Protein AF-T0F6Q2-F1 (afdb_monomer)

Foldseek 3Di:
DDDPPPPPVVVVVVVVVVVVQLVLQQQLLCVLVVLCVVVVHDLVRVCVQQPPAHSVNSVCSNRSVDGQDLSNLVSSCVVSVHDSVSNPD

Sequence (89 aa):
MIDQSFSSTLLSGRSELLDLEESGNRAAGVIMKILRERRNLTHEEFSSKLEGVSVDQISGIESGILPMTNEIARKVSNILDVPISMFLK

Radius of gyration: 17.41 Å; Cα contacts (8 Å, |Δi|>4): 75; chains: 1; bounding box: 62×20×34 Å

Solvent-accessible surface area (backbone atoms only — not comparable to full-atom values): 5082 Å² total; per-residue (Å²): 134,82,82,82,73,83,62,64,69,65,58,58,57,51,52,57,52,48,54,51,52,51,52,47,26,32,51,23,14,44,51,50,46,54,55,38,53,75,69,71,45,50,59,63,60,47,24,72,70,36,83,94,43,50,49,67,55,52,53,29,16,41,71,40,76,32,75,68,46,76,68,54,36,50,52,48,20,63,78,68,73,46,68,48,69,74,50,56,128

Structure (mmCIF, N/CA/C/O backbone):
data_AF-T0F6Q2-F1
#
_entry.id   AF-T0F6Q2-F1
#
loop_
_atom_site.group_PDB
_atom_site.id
_atom_site.type_symbol
_atom_site.label_atom_id
_atom_site.label_alt_id
_atom_site.label_comp_id
_atom_site.label_asym_id
_atom_site.label_entity_id
_atom_site.label_seq_id
_atom_site.pdbx_PDB_ins_code
_atom_site.Cartn_x
_atom_site.Cartn_y
_atom_site.Cartn_z
_atom_site.occupancy
_atom_site.B_iso_or_equiv
_atom_site.auth_seq_id
_atom_site.auth_comp_id
_atom_site.auth_asym_id
_atom_site.auth_atom_id
_atom_site.pdbx_PDB_model_num
ATOM 1 N N . MET A 1 1 ? 49.869 -3.769 -21.225 1.00 41.22 1 MET A N 1
ATOM 2 C CA . MET A 1 1 ? 48.932 -2.680 -21.564 1.00 41.22 1 MET A CA 1
ATOM 3 C C . MET A 1 1 ? 47.544 -3.262 -21.353 1.00 41.22 1 MET A C 1
ATOM 5 O O . MET A 1 1 ? 47.148 -4.109 -22.136 1.00 41.22 1 MET A O 1
ATOM 9 N N . ILE A 1 2 ? 46.922 -2.999 -20.200 1.00 45.50 2 ILE A N 1
ATOM 10 C CA . ILE A 1 2 ? 45.616 -3.587 -19.866 1.00 45.50 2 ILE A CA 1
ATOM 11 C C . ILE A 1 2 ? 44.550 -2.756 -20.576 1.00 45.50 2 ILE A C 1
ATOM 13 O O . ILE A 1 2 ? 44.507 -1.537 -20.416 1.00 45.50 2 ILE A O 1
ATOM 17 N N . ASP A 1 3 ? 43.762 -3.441 -21.394 1.00 40.78 3 ASP A N 1
ATOM 18 C CA . ASP A 1 3 ? 42.615 -2.932 -22.134 1.00 40.78 3 ASP A CA 1
ATOM 19 C C . ASP A 1 3 ? 41.601 -2.294 -21.163 1.00 40.78 3 ASP A C 1
ATOM 21 O O . ASP A 1 3 ? 41.053 -2.964 -20.288 1.00 40.78 3 ASP A O 1
ATOM 25 N N . GLN A 1 4 ? 41.404 -0.977 -21.274 1.00 43.97 4 GLN A N 1
ATOM 26 C CA . GLN A 1 4 ? 40.465 -0.201 -20.456 1.00 43.97 4 GLN A CA 1
ATOM 27 C C . GLN A 1 4 ? 39.044 -0.140 -21.055 1.00 43.97 4 GLN A C 1
ATOM 29 O O . GLN A 1 4 ? 38.261 0.730 -20.678 1.00 43.97 4 GLN A O 1
ATOM 34 N N . SER A 1 5 ? 38.663 -1.033 -21.974 1.00 47.84 5 SER A N 1
ATOM 35 C CA . SER A 1 5 ? 37.339 -0.960 -22.620 1.00 47.84 5 SER A CA 1
ATOM 36 C C . SER A 1 5 ? 36.203 -1.698 -21.896 1.00 47.84 5 SER A C 1
ATOM 38 O O . SER A 1 5 ? 35.047 -1.556 -22.282 1.00 47.84 5 SER A O 1
ATOM 40 N N . PHE A 1 6 ? 36.462 -2.415 -20.796 1.00 45.84 6 PHE A N 1
ATOM 41 C CA . PHE A 1 6 ? 35.442 -3.268 -20.154 1.00 45.84 6 PHE A CA 1
ATOM 42 C C . PHE A 1 6 ? 34.415 -2.547 -19.251 1.00 45.84 6 PHE A C 1
ATOM 44 O O . PHE A 1 6 ? 33.578 -3.201 -18.632 1.00 45.84 6 PHE A O 1
ATOM 51 N N . SER A 1 7 ? 34.464 -1.213 -19.145 1.00 47.56 7 SER A N 1
ATOM 52 C CA . SER A 1 7 ? 33.691 -0.458 -18.138 1.00 47.56 7 SER A CA 1
ATOM 53 C C . SER A 1 7 ? 32.457 0.281 -18.686 1.00 47.56 7 SER A C 1
ATOM 55 O O . SER A 1 7 ? 31.500 0.515 -17.951 1.00 47.56 7 SER A O 1
ATOM 57 N N . SER A 1 8 ? 32.412 0.632 -19.977 1.00 44.34 8 SER A N 1
ATOM 58 C CA . SER A 1 8 ? 31.343 1.502 -20.506 1.00 44.34 8 SER A CA 1
ATOM 59 C C . SER A 1 8 ? 30.031 0.769 -20.813 1.00 44.34 8 SER A C 1
ATOM 61 O O . SER A 1 8 ? 28.958 1.351 -20.665 1.00 44.34 8 SER A O 1
ATOM 63 N N . THR A 1 9 ? 30.080 -0.516 -21.175 1.00 44.31 9 THR A N 1
ATOM 64 C CA . THR A 1 9 ? 28.878 -1.296 -21.528 1.00 44.31 9 THR A CA 1
ATOM 65 C C . THR A 1 9 ? 28.025 -1.659 -20.304 1.00 44.31 9 THR A C 1
ATOM 67 O O . THR A 1 9 ? 26.801 -1.699 -20.397 1.00 44.31 9 THR A O 1
ATOM 70 N N . LEU A 1 10 ? 28.641 -1.851 -19.131 1.00 49.31 10 LEU A N 1
ATOM 71 C CA . LEU A 1 10 ? 27.931 -2.180 -17.884 1.00 49.31 10 LEU A CA 1
ATOM 72 C C . LEU A 1 10 ? 27.202 -0.978 -17.260 1.00 49.31 10 LEU A C 1
ATOM 74 O O . LEU A 1 10 ? 26.247 -1.162 -16.508 1.00 49.31 10 LEU A O 1
ATOM 78 N N . LEU A 1 11 ? 27.626 0.249 -17.576 1.00 47.91 11 LEU A N 1
ATOM 79 C CA . LEU A 1 11 ? 26.986 1.470 -17.076 1.00 47.91 11 LEU A CA 1
ATOM 80 C C . LEU A 1 11 ? 25.694 1.805 -17.838 1.00 47.91 11 LEU A C 1
ATOM 82 O O . LEU A 1 11 ? 24.745 2.281 -17.221 1.00 47.91 11 LEU A O 1
ATOM 86 N N . SER A 1 12 ? 25.621 1.495 -19.138 1.00 51.47 12 SER A N 1
ATOM 87 C CA . SER A 1 12 ? 24.434 1.769 -19.965 1.00 51.47 12 SER A CA 1
ATOM 88 C C . SER A 1 12 ? 23.235 0.890 -19.587 1.00 51.47 12 SER A C 1
ATOM 90 O O . SER A 1 12 ? 22.127 1.398 -19.448 1.00 51.47 12 SER A O 1
ATOM 92 N N . GLY A 1 13 ? 23.446 -0.410 -19.346 1.00 48.78 13 GLY A N 1
ATOM 93 C CA . GLY A 1 13 ? 22.355 -1.330 -18.983 1.00 48.78 13 GLY A CA 1
ATOM 94 C C . GLY A 1 13 ? 21.789 -1.104 -17.576 1.00 48.78 13 GLY A C 1
ATOM 95 O O . GLY A 1 13 ? 20.638 -1.434 -17.304 1.00 48.78 13 GLY A O 1
ATOM 96 N N . ARG A 1 14 ? 22.572 -0.499 -16.671 1.00 53.69 14 ARG A N 1
ATOM 97 C CA . ARG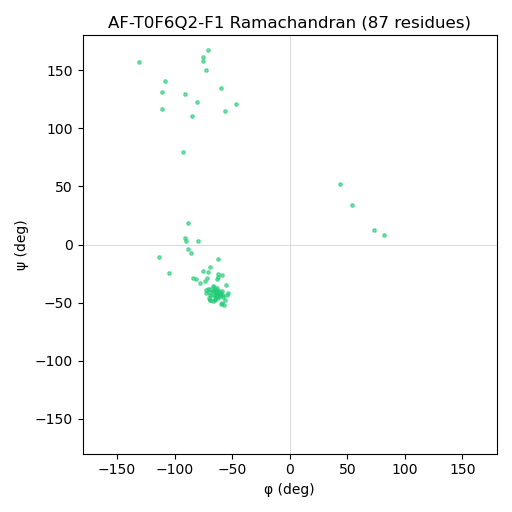 A 1 14 ? 22.127 -0.179 -15.307 1.00 53.69 14 ARG A CA 1
ATOM 98 C C . ARG A 1 14 ? 21.117 0.973 -15.281 1.00 53.69 14 ARG A C 1
ATOM 100 O O . ARG A 1 14 ? 20.272 0.989 -14.394 1.00 53.69 14 ARG A O 1
ATOM 107 N N . SER A 1 15 ? 21.183 1.893 -16.247 1.00 51.16 15 SER A N 1
ATOM 108 C CA . SER A 1 15 ? 20.209 2.984 -16.390 1.00 51.16 15 SER A CA 1
ATOM 109 C C . SER A 1 1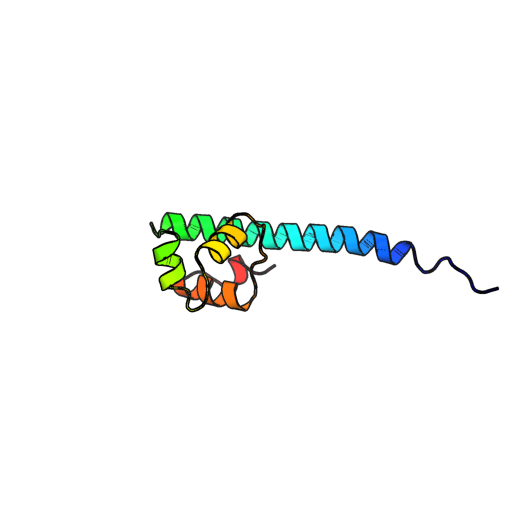5 ? 18.843 2.454 -16.833 1.00 51.16 15 SER A C 1
ATOM 111 O O . SER A 1 15 ? 17.848 2.748 -16.187 1.00 51.16 15 SER A O 1
ATOM 113 N N . GLU A 1 16 ? 18.797 1.591 -17.853 1.00 49.50 16 GLU A N 1
ATOM 114 C CA . GLU A 1 16 ? 17.536 0.986 -18.315 1.00 49.50 16 GLU A CA 1
ATOM 115 C C . GLU A 1 16 ? 16.911 0.054 -17.265 1.00 49.50 16 GLU A C 1
ATOM 117 O O . GLU A 1 16 ? 15.693 0.034 -17.108 1.00 49.50 16 GLU A O 1
ATOM 122 N N . LEU A 1 17 ? 17.721 -0.693 -16.503 1.00 51.47 17 LEU A N 1
ATOM 123 C CA . LEU A 1 17 ? 17.225 -1.508 -15.385 1.00 51.47 17 LEU A CA 1
ATOM 124 C C . LEU A 1 17 ? 16.610 -0.650 -14.268 1.00 51.47 17 LEU A C 1
ATOM 126 O O . LEU A 1 17 ? 15.556 -1.009 -13.748 1.00 51.47 17 LEU A O 1
ATOM 130 N N . LEU A 1 18 ? 17.221 0.494 -13.941 1.00 53.66 18 LEU A N 1
ATOM 131 C CA . LEU A 1 18 ? 16.666 1.454 -12.981 1.00 53.66 18 LEU A CA 1
ATOM 132 C C . LEU A 1 18 ? 15.355 2.069 -13.491 1.00 53.66 18 LEU A C 1
ATOM 134 O O . LEU A 1 18 ? 14.402 2.178 -12.725 1.00 53.66 18 LEU A O 1
ATOM 138 N N . ASP A 1 19 ? 15.259 2.383 -14.785 1.00 54.47 19 ASP A N 1
ATOM 139 C CA . ASP A 1 19 ? 14.037 2.930 -15.387 1.00 54.47 19 ASP A CA 1
ATOM 140 C C . ASP A 1 19 ? 12.879 1.910 -15.395 1.00 54.47 19 ASP A C 1
ATOM 142 O O . ASP A 1 19 ? 11.710 2.263 -15.186 1.00 54.47 19 ASP A O 1
ATOM 146 N N . LEU A 1 20 ? 13.189 0.622 -15.588 1.00 52.91 20 LEU A N 1
ATOM 147 C CA . LEU A 1 20 ? 12.216 -0.473 -15.536 1.00 52.91 20 LEU A CA 1
ATOM 148 C C . LEU A 1 20 ? 11.750 -0.768 -14.101 1.00 52.91 20 LEU A C 1
ATOM 150 O O . LEU A 1 20 ? 10.546 -0.943 -13.879 1.00 52.91 20 LEU A O 1
ATOM 154 N N . GLU A 1 21 ? 12.666 -0.770 -13.128 1.00 55.59 21 GLU A N 1
ATOM 155 C CA . GLU A 1 21 ? 12.342 -0.922 -11.703 1.00 55.59 21 GLU A CA 1
ATOM 156 C C . GLU A 1 21 ? 11.542 0.277 -11.169 1.00 55.59 21 GLU A C 1
ATOM 158 O O . GLU A 1 21 ? 10.559 0.094 -10.443 1.00 55.59 21 GLU A O 1
ATOM 163 N N . GLU A 1 22 ? 11.877 1.506 -11.576 1.00 59.06 22 GLU A N 1
ATOM 164 C CA . GLU A 1 22 ? 11.090 2.693 -11.235 1.00 59.06 22 GLU A CA 1
ATOM 165 C C . GLU A 1 22 ? 9.680 2.638 -11.844 1.00 59.06 22 GLU A C 1
ATOM 167 O O . GLU A 1 22 ? 8.707 3.026 -11.196 1.00 59.06 22 GLU A O 1
ATOM 172 N N . SER A 1 23 ? 9.533 2.140 -13.076 1.00 61.00 23 SER A N 1
ATOM 173 C CA . SER A 1 23 ? 8.225 1.995 -13.730 1.00 61.00 23 SER A CA 1
ATOM 174 C C . SER A 1 23 ? 7.338 0.951 -13.038 1.00 61.00 23 SER A C 1
ATOM 176 O O . SER A 1 23 ? 6.135 1.169 -12.856 1.00 61.00 23 SER A O 1
ATOM 178 N N . GLY A 1 24 ? 7.921 -0.173 -12.604 1.00 61.12 24 GLY A N 1
ATOM 179 C CA . GLY A 1 24 ? 7.217 -1.199 -11.831 1.00 61.12 24 GLY A CA 1
ATOM 180 C C . GLY A 1 24 ? 6.762 -0.702 -10.458 1.00 61.12 24 GLY A C 1
ATOM 181 O O . GLY A 1 24 ? 5.586 -0.845 -10.116 1.00 61.12 24 GLY A O 1
ATOM 182 N N . ASN A 1 25 ? 7.656 -0.033 -9.724 1.00 71.25 25 ASN A N 1
ATOM 183 C CA . ASN A 1 25 ? 7.353 0.539 -8.411 1.00 71.25 25 ASN A CA 1
ATOM 184 C C . ASN A 1 25 ? 6.285 1.640 -8.482 1.00 71.25 25 ASN A C 1
ATOM 186 O O . ASN A 1 25 ? 5.358 1.651 -7.668 1.00 71.25 25 ASN A O 1
ATOM 190 N N . ARG A 1 26 ? 6.350 2.518 -9.494 1.00 82.81 26 ARG A N 1
ATOM 191 C CA . ARG A 1 26 ? 5.325 3.549 -9.724 1.00 82.81 26 ARG A CA 1
ATOM 192 C C . ARG A 1 26 ? 3.947 2.939 -9.989 1.00 82.81 26 ARG A C 1
ATOM 194 O O . ARG A 1 26 ? 2.955 3.411 -9.437 1.00 82.81 26 ARG A O 1
ATOM 201 N N . ALA A 1 27 ? 3.868 1.873 -10.788 1.00 90.31 27 ALA A N 1
ATOM 202 C CA . ALA A 1 27 ? 2.597 1.208 -11.075 1.00 90.31 27 ALA A CA 1
ATOM 203 C C . ALA A 1 27 ? 1.960 0.592 -9.815 1.00 90.31 27 ALA A C 1
ATOM 205 O O . ALA A 1 27 ? 0.763 0.774 -9.587 1.00 90.31 27 ALA A O 1
ATOM 206 N N . ALA A 1 28 ? 2.753 -0.080 -8.975 1.00 92.62 28 ALA A N 1
ATOM 207 C CA . ALA A 1 28 ? 2.272 -0.675 -7.727 1.00 92.62 28 ALA A CA 1
ATOM 208 C C . ALA A 1 28 ? 1.704 0.382 -6.761 1.00 92.62 28 ALA A C 1
ATOM 210 O O . ALA A 1 28 ? 0.619 0.195 -6.204 1.00 92.62 28 ALA A O 1
ATOM 211 N N . GLY A 1 29 ? 2.387 1.524 -6.622 1.00 95.50 29 GLY A N 1
ATOM 212 C CA . GLY A 1 29 ? 1.915 2.659 -5.824 1.00 95.50 29 GLY A CA 1
ATOM 213 C C . GLY A 1 29 ? 0.582 3.235 -6.310 1.00 95.50 29 GLY A C 1
ATOM 214 O O . GLY A 1 29 ? -0.339 3.445 -5.519 1.00 95.50 29 GLY A O 1
ATOM 215 N N . VAL A 1 30 ? 0.427 3.416 -7.625 1.00 95.31 30 VAL A N 1
ATOM 216 C CA . VAL A 1 30 ? -0.832 3.900 -8.218 1.00 95.31 30 VAL A CA 1
ATOM 217 C C . VAL A 1 30 ? -1.983 2.919 -7.974 1.00 95.31 30 VAL A C 1
ATOM 219 O O . VAL A 1 30 ? -3.085 3.336 -7.612 1.00 95.31 30 VAL A O 1
ATOM 222 N N . ILE A 1 31 ? -1.742 1.614 -8.130 1.00 95.69 31 ILE A N 1
ATOM 223 C CA . ILE A 1 31 ? -2.755 0.580 -7.873 1.00 95.69 31 ILE A CA 1
ATOM 224 C C . ILE A 1 31 ? -3.177 0.595 -6.398 1.00 95.69 31 ILE A C 1
ATOM 226 O O . ILE A 1 31 ? -4.375 0.559 -6.105 1.00 95.69 31 ILE A O 1
ATOM 230 N N . MET A 1 32 ? -2.217 0.706 -5.473 1.00 96.69 32 MET A N 1
ATOM 231 C CA . MET A 1 32 ? -2.481 0.818 -4.034 1.00 96.69 32 MET A CA 1
ATOM 232 C C . MET A 1 32 ? -3.395 2.003 -3.721 1.00 96.69 32 MET A C 1
ATOM 234 O O . MET A 1 32 ? -4.409 1.815 -3.045 1.00 96.69 32 MET A O 1
ATOM 238 N N . LYS A 1 33 ? -3.097 3.182 -4.281 1.00 97.75 33 LYS A N 1
ATOM 239 C CA . LYS A 1 33 ? -3.920 4.387 -4.123 1.00 97.75 33 LYS A CA 1
ATOM 240 C C . LYS A 1 33 ? -5.358 4.163 -4.582 1.00 97.75 33 LYS A C 1
ATOM 242 O O . LYS A 1 33 ? -6.296 4.411 -3.826 1.00 97.75 33 LYS A O 1
ATOM 247 N N . ILE A 1 34 ? -5.532 3.650 -5.802 1.00 97.56 34 ILE A N 1
ATOM 248 C CA . ILE A 1 34 ? -6.857 3.406 -6.390 1.00 97.56 34 ILE A CA 1
ATOM 249 C C . ILE A 1 34 ? -7.675 2.462 -5.507 1.00 97.56 34 ILE A C 1
ATOM 251 O O . ILE A 1 34 ? -8.858 2.698 -5.264 1.00 97.56 34 ILE A O 1
ATOM 255 N N . LEU A 1 35 ? -7.067 1.376 -5.030 1.00 97.56 35 LEU A N 1
ATOM 256 C CA . LEU A 1 35 ? -7.765 0.394 -4.206 1.00 97.56 35 LEU A CA 1
ATOM 257 C C . LEU A 1 35 ? -8.089 0.931 -2.804 1.00 97.56 35 LEU A C 1
ATOM 259 O O . LEU A 1 35 ? -9.184 0.664 -2.307 1.00 97.56 35 LEU A O 1
ATOM 263 N N . ARG A 1 36 ? -7.190 1.713 -2.188 1.00 97.94 36 ARG A N 1
ATOM 264 C CA . ARG A 1 36 ? -7.450 2.397 -0.911 1.00 97.94 36 ARG A CA 1
ATOM 265 C C . ARG A 1 36 ? -8.650 3.338 -1.036 1.00 97.94 36 ARG A C 1
ATOM 267 O O . ARG A 1 36 ? -9.585 3.251 -0.241 1.00 97.94 36 ARG A O 1
ATOM 274 N N . GLU A 1 37 ? -8.652 4.188 -2.060 1.00 97.75 37 GLU A N 1
ATOM 275 C CA . GLU A 1 37 ? -9.720 5.165 -2.304 1.00 97.75 37 GLU A CA 1
ATOM 276 C C . GLU A 1 37 ? -11.055 4.487 -2.631 1.00 97.75 37 GLU A C 1
ATOM 278 O O . GLU A 1 37 ? -12.090 4.890 -2.110 1.00 97.75 37 GLU A O 1
ATOM 283 N N . ARG A 1 38 ? -11.050 3.389 -3.399 1.00 96.81 38 ARG A N 1
ATOM 284 C CA . ARG A 1 38 ? -12.263 2.587 -3.660 1.00 96.81 38 ARG A CA 1
ATOM 285 C C . ARG A 1 38 ? -12.873 1.966 -2.406 1.00 96.81 38 ARG A C 1
ATOM 287 O O . ARG A 1 38 ? -14.066 1.677 -2.398 1.00 96.81 38 ARG A O 1
ATOM 294 N N . ARG A 1 39 ? -12.071 1.747 -1.363 1.00 95.69 39 ARG A N 1
ATOM 295 C CA . ARG A 1 39 ? -12.537 1.287 -0.047 1.00 95.69 39 ARG A CA 1
ATOM 296 C C . ARG A 1 39 ? -12.876 2.439 0.903 1.00 95.69 39 ARG A C 1
ATOM 298 O O . ARG A 1 39 ? -13.192 2.170 2.056 1.00 95.69 39 ARG A O 1
ATOM 305 N N . ASN A 1 40 ? -12.840 3.686 0.425 1.00 97.25 40 ASN A N 1
ATOM 306 C CA . ASN A 1 40 ? -13.056 4.907 1.205 1.00 97.25 40 ASN A CA 1
ATOM 307 C C . ASN A 1 40 ? -12.147 5.010 2.438 1.00 97.25 40 ASN A C 1
ATOM 309 O O . ASN A 1 40 ? -12.574 5.520 3.467 1.00 97.25 40 ASN A O 1
ATOM 313 N N . LEU A 1 41 ? -10.911 4.509 2.342 1.00 97.31 41 LEU A N 1
ATOM 314 C CA . LEU A 1 41 ? -9.951 4.572 3.440 1.00 97.31 41 LEU A CA 1
ATOM 315 C C . LEU A 1 41 ? -9.107 5.845 3.348 1.00 97.31 41 LEU A C 1
ATOM 317 O O . LEU A 1 41 ? -8.493 6.119 2.306 1.00 97.31 41 LEU A O 1
ATOM 321 N N . THR A 1 42 ? -9.011 6.588 4.449 1.00 98.12 42 THR A N 1
ATOM 322 C CA . THR A 1 42 ? -8.008 7.656 4.571 1.00 98.12 42 THR A CA 1
ATOM 323 C C . THR A 1 42 ? -6.603 7.062 4.709 1.00 98.12 42 THR A C 1
ATOM 325 O O . THR A 1 42 ? -6.428 5.855 4.916 1.00 98.12 42 THR A O 1
ATOM 328 N N . HIS A 1 43 ? -5.566 7.890 4.573 1.00 98.06 43 HIS A N 1
ATOM 329 C CA . HIS A 1 43 ? -4.195 7.428 4.790 1.00 98.06 43 HIS A CA 1
ATOM 330 C C . HIS A 1 43 ? -3.967 6.970 6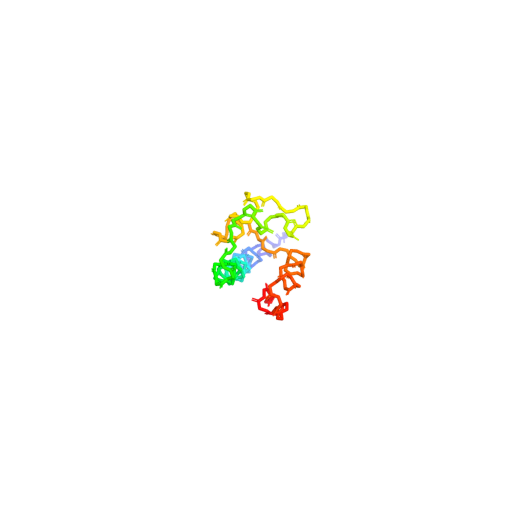.234 1.00 98.06 43 HIS A C 1
ATOM 332 O O . HIS A 1 43 ? -3.291 5.967 6.447 1.00 98.06 43 HIS A O 1
ATOM 338 N N . GLU A 1 44 ? -4.566 7.646 7.213 1.00 97.81 44 GLU A N 1
ATOM 339 C CA . GLU A 1 44 ? -4.495 7.309 8.639 1.00 97.81 44 GLU A CA 1
ATOM 340 C C . GLU A 1 44 ? -5.165 5.964 8.925 1.00 97.81 44 GLU A C 1
ATOM 342 O O . GLU A 1 44 ? -4.577 5.096 9.571 1.00 97.81 44 GLU A O 1
ATOM 347 N N . GLU A 1 45 ? -6.374 5.753 8.400 1.00 97.56 45 GLU A N 1
ATOM 348 C CA . GLU A 1 45 ? -7.085 4.482 8.544 1.00 97.56 45 GLU A CA 1
ATOM 349 C C . GLU A 1 45 ? -6.311 3.344 7.887 1.00 97.56 45 GLU A C 1
ATOM 351 O O . GLU A 1 45 ? -6.211 2.249 8.443 1.00 97.56 45 GLU A O 1
ATOM 356 N N . PHE A 1 46 ? -5.732 3.590 6.714 1.00 97.50 46 PHE A N 1
ATOM 357 C CA . PHE A 1 46 ? -4.968 2.567 6.020 1.00 97.50 46 PHE A CA 1
ATOM 358 C C . PHE A 1 46 ? -3.647 2.252 6.727 1.00 97.50 46 PHE A C 1
ATOM 360 O O . PHE A 1 46 ? -3.316 1.079 6.894 1.00 97.50 46 PHE A O 1
ATOM 367 N N . SER A 1 47 ? -2.955 3.275 7.233 1.00 97.25 47 SER A N 1
ATOM 368 C CA . SER A 1 47 ? -1.769 3.143 8.089 1.00 97.25 47 SER A CA 1
ATOM 369 C C . SER A 1 47 ? -2.074 2.347 9.354 1.00 97.25 47 SER A C 1
ATOM 371 O O . SER A 1 47 ? -1.338 1.425 9.684 1.00 97.25 47 SER A O 1
ATOM 373 N N . SER A 1 48 ? -3.213 2.600 10.006 1.00 96.38 48 SER A N 1
ATOM 374 C CA . SER A 1 48 ? -3.622 1.848 11.200 1.00 96.38 48 SER A CA 1
ATOM 375 C C . SER A 1 48 ? -3.840 0.353 10.934 1.00 96.38 48 SER A C 1
ATOM 377 O O . SER A 1 48 ? -3.668 -0.467 11.832 1.00 96.38 48 SER A O 1
ATOM 379 N N . LYS A 1 49 ? -4.202 -0.013 9.696 1.00 95.81 49 LYS A N 1
ATOM 380 C CA . LYS A 1 49 ? -4.373 -1.410 9.267 1.00 95.81 49 LYS A CA 1
ATOM 381 C C . LYS A 1 49 ? -3.047 -2.045 8.843 1.00 95.81 49 LYS A C 1
ATOM 383 O O . LYS A 1 49 ? -2.894 -3.259 8.941 1.00 95.81 49 LYS A O 1
ATOM 388 N N . LEU A 1 50 ? -2.105 -1.241 8.354 1.00 93.50 50 LEU A N 1
ATOM 389 C CA . LEU A 1 50 ? -0.777 -1.654 7.916 1.00 93.50 50 LEU A CA 1
ATOM 390 C C . LEU A 1 50 ? 0.220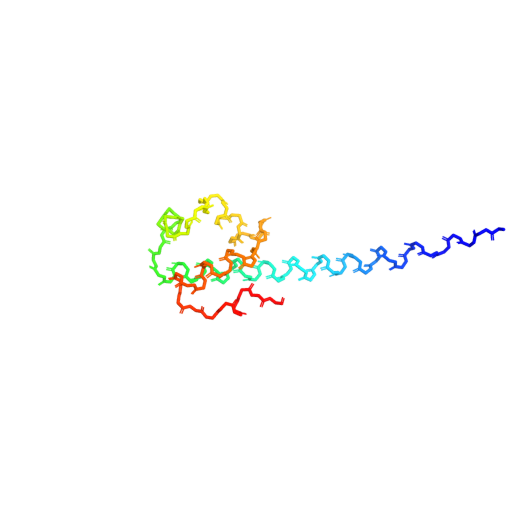 -1.514 9.073 1.00 93.50 50 LEU A C 1
ATOM 392 O O . LEU A 1 50 ? 0.984 -0.553 9.129 1.00 93.50 50 LEU A O 1
ATOM 396 N N . GLU A 1 51 ? 0.231 -2.485 9.990 1.00 87.44 51 GLU A N 1
ATOM 397 C CA . GLU A 1 51 ? 1.140 -2.477 11.145 1.00 87.44 51 GLU A CA 1
ATOM 398 C C . GLU A 1 51 ? 2.593 -2.141 10.747 1.00 87.44 51 GLU A C 1
ATOM 400 O O . GLU A 1 51 ? 3.226 -2.832 9.934 1.00 87.44 51 GLU A O 1
ATOM 405 N N . GLY A 1 52 ? 3.114 -1.058 11.335 1.00 91.25 52 GLY A N 1
ATOM 406 C CA . GLY A 1 52 ? 4.476 -0.567 11.115 1.00 91.25 52 GLY A CA 1
ATOM 407 C C . GLY A 1 52 ? 4.685 0.279 9.853 1.00 91.25 52 GLY A C 1
ATOM 408 O O . GLY A 1 52 ? 5.834 0.584 9.546 1.00 91.25 52 GLY A O 1
ATOM 409 N N . VAL A 1 53 ? 3.626 0.657 9.127 1.00 95.94 53 VAL A N 1
ATOM 410 C CA . VAL A 1 53 ? 3.713 1.523 7.938 1.00 95.94 53 VAL A CA 1
ATOM 411 C C . VAL A 1 53 ? 3.087 2.883 8.240 1.00 95.94 53 VAL A C 1
ATOM 413 O O . VAL A 1 53 ? 1.889 2.973 8.505 1.00 95.94 53 VAL A O 1
ATOM 416 N N . SER A 1 54 ? 3.886 3.951 8.203 1.00 97.50 54 SER A N 1
ATOM 417 C CA . SER A 1 54 ? 3.407 5.311 8.480 1.00 97.50 54 SER A CA 1
ATOM 418 C C . SER A 1 54 ? 2.590 5.903 7.324 1.00 97.50 54 SER A C 1
ATOM 420 O O . SER A 1 54 ? 2.698 5.479 6.173 1.00 97.50 54 SER A O 1
ATOM 422 N N . VAL A 1 55 ? 1.802 6.940 7.624 1.00 97.94 55 VAL A N 1
ATOM 423 C CA . VAL A 1 55 ? 1.077 7.746 6.622 1.00 97.94 55 VAL A CA 1
ATOM 424 C C . VAL A 1 55 ? 2.026 8.301 5.554 1.00 97.94 55 VAL A C 1
ATOM 426 O O . VAL A 1 55 ? 1.742 8.190 4.362 1.00 97.94 55 VAL A O 1
ATOM 429 N N . ASP A 1 56 ? 3.187 8.817 5.965 1.00 97.69 56 ASP A N 1
ATOM 430 C CA . ASP A 1 56 ? 4.197 9.350 5.044 1.00 97.69 56 ASP A CA 1
ATOM 431 C C . ASP A 1 56 ? 4.762 8.268 4.123 1.00 97.69 56 ASP A C 1
ATOM 433 O O . ASP A 1 56 ? 4.964 8.507 2.933 1.00 97.69 56 ASP A O 1
ATOM 437 N N . GLN A 1 57 ? 4.976 7.055 4.647 1.00 96.62 57 GLN A N 1
ATOM 438 C CA . GLN A 1 57 ? 5.410 5.925 3.829 1.00 96.62 57 GLN A CA 1
ATOM 439 C C . GLN A 1 57 ? 4.348 5.546 2.800 1.00 96.62 57 GLN A C 1
ATOM 441 O O . GLN A 1 57 ? 4.685 5.340 1.638 1.00 96.62 57 GLN A O 1
ATOM 446 N N . ILE A 1 58 ? 3.072 5.502 3.192 1.00 97.56 58 ILE A N 1
ATOM 447 C CA . ILE A 1 58 ? 1.971 5.237 2.260 1.00 97.56 58 ILE A CA 1
ATOM 448 C C . ILE A 1 58 ? 1.936 6.299 1.160 1.00 97.56 58 ILE A C 1
ATOM 450 O O . ILE A 1 58 ? 1.938 5.950 -0.017 1.00 97.56 58 ILE A O 1
ATOM 454 N N . SER A 1 59 ? 1.947 7.582 1.524 1.00 97.44 59 SER A N 1
ATOM 455 C CA . SER A 1 59 ? 1.935 8.689 0.562 1.00 97.44 59 SER A CA 1
ATOM 456 C C . SER 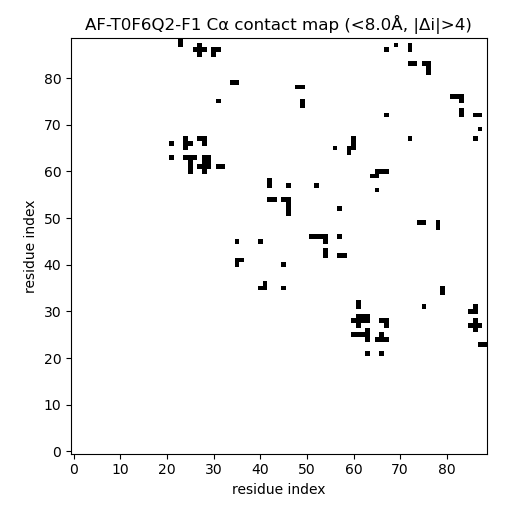A 1 59 ? 3.150 8.646 -0.376 1.00 97.44 59 SER A C 1
ATOM 458 O O . SER A 1 59 ? 3.020 8.805 -1.594 1.00 97.44 59 SER A O 1
ATOM 460 N N . GLY A 1 60 ? 4.336 8.348 0.163 1.00 96.44 60 GLY A N 1
ATOM 461 C CA . GLY A 1 60 ? 5.559 8.161 -0.613 1.00 96.44 60 GLY A CA 1
ATOM 462 C C . GLY A 1 60 ? 5.458 7.003 -1.607 1.00 96.44 60 GLY A C 1
ATOM 463 O O . GLY A 1 60 ? 5.890 7.142 -2.748 1.00 96.44 60 GLY A O 1
ATOM 464 N N . ILE A 1 61 ? 4.840 5.887 -1.216 1.00 95.62 61 ILE A N 1
ATOM 465 C CA . ILE A 1 61 ? 4.620 4.742 -2.110 1.00 95.62 61 ILE A CA 1
ATOM 466 C C . ILE A 1 61 ? 3.598 5.090 -3.193 1.00 95.62 61 ILE A C 1
ATOM 468 O O . ILE A 1 61 ? 3.853 4.874 -4.374 1.00 95.62 61 ILE A O 1
ATOM 472 N N . GLU A 1 62 ? 2.463 5.685 -2.824 1.00 96.00 62 GLU A N 1
ATOM 473 C CA . GLU A 1 62 ? 1.396 6.057 -3.763 1.00 96.00 62 GLU A CA 1
ATOM 474 C C . GLU A 1 62 ? 1.833 7.102 -4.800 1.00 96.00 62 GLU A C 1
ATOM 476 O O . GLU A 1 62 ? 1.318 7.119 -5.919 1.00 96.00 62 GLU A O 1
ATOM 481 N N . SER A 1 63 ? 2.784 7.967 -4.442 1.00 93.56 63 SER A N 1
ATOM 482 C CA . SER A 1 63 ? 3.398 8.953 -5.342 1.00 93.56 63 SER A CA 1
ATOM 483 C C . SER A 1 63 ? 4.579 8.399 -6.145 1.00 93.56 63 SER A C 1
ATOM 485 O O . SER A 1 63 ? 5.085 9.082 -7.035 1.00 93.56 63 SER A O 1
ATOM 487 N N . GLY A 1 64 ? 5.017 7.170 -5.855 1.00 90.31 64 GLY A N 1
ATOM 488 C CA . GLY A 1 64 ? 6.175 6.544 -6.489 1.00 90.31 64 GLY A CA 1
ATOM 489 C C . GLY A 1 64 ? 7.525 7.109 -6.043 1.00 90.31 64 GLY A C 1
ATOM 490 O O . GLY A 1 64 ? 8.531 6.828 -6.687 1.00 90.31 64 GLY A O 1
ATOM 491 N N . ILE A 1 65 ? 7.552 7.902 -4.968 1.00 90.88 65 ILE A N 1
ATOM 492 C CA . ILE A 1 65 ? 8.779 8.396 -4.327 1.00 90.88 65 ILE A CA 1
ATOM 493 C C . ILE A 1 65 ? 9.466 7.259 -3.564 1.00 90.88 65 ILE A C 1
ATOM 495 O O . ILE A 1 65 ? 10.691 7.157 -3.563 1.00 90.88 65 ILE A O 1
ATOM 499 N N . LEU A 1 66 ? 8.677 6.407 -2.905 1.00 91.75 66 LEU A N 1
ATOM 500 C CA . LEU A 1 66 ? 9.157 5.229 -2.194 1.00 91.75 66 LEU A CA 1
ATOM 501 C C . LEU A 1 66 ? 8.762 3.956 -2.950 1.00 91.75 66 LEU A C 1
ATOM 503 O O . LEU A 1 66 ? 7.647 3.866 -3.466 1.00 91.75 66 LEU A O 1
ATOM 507 N N . PRO A 1 67 ? 9.645 2.948 -3.003 1.00 90.94 67 PRO A N 1
ATOM 508 C CA . PRO A 1 67 ? 9.321 1.679 -3.632 1.00 90.94 67 PRO A CA 1
ATOM 509 C C . PRO A 1 67 ? 8.341 0.875 -2.774 1.00 90.94 67 PRO A C 1
ATOM 511 O O . PRO A 1 67 ? 8.371 0.928 -1.539 1.00 90.94 67 PRO A O 1
ATOM 514 N N . MET A 1 68 ? 7.514 0.058 -3.426 1.00 92.06 68 MET A N 1
ATOM 515 C CA . MET A 1 68 ? 6.703 -0.928 -2.723 1.00 92.06 68 MET A CA 1
ATOM 516 C C . MET A 1 68 ? 7.529 -2.193 -2.490 1.00 92.06 68 MET A C 1
ATOM 518 O O . MET A 1 68 ? 7.840 -2.935 -3.416 1.00 92.06 68 MET A O 1
ATOM 522 N N . THR A 1 69 ? 7.875 -2.469 -1.235 1.00 92.38 69 THR A N 1
ATOM 523 C CA . THR A 1 69 ? 8.601 -3.697 -0.890 1.00 92.38 69 THR A CA 1
ATOM 524 C C . THR A 1 69 ? 7.681 -4.919 -0.927 1.00 92.38 69 THR A C 1
ATOM 526 O O . THR A 1 69 ? 6.471 -4.808 -0.727 1.00 92.38 69 THR A O 1
ATOM 529 N N . ASN A 1 70 ? 8.257 -6.116 -1.081 1.00 92.31 70 ASN A N 1
ATOM 530 C CA . ASN A 1 70 ? 7.517 -7.385 -1.008 1.00 92.31 70 ASN A CA 1
ATOM 531 C C . ASN A 1 70 ? 6.735 -7.558 0.306 1.00 92.31 70 ASN A C 1
ATOM 533 O O . ASN A 1 70 ? 5.660 -8.161 0.324 1.00 92.31 70 ASN A O 1
ATOM 537 N N . GLU A 1 71 ? 7.277 -7.053 1.418 1.00 93.56 71 GLU A N 1
ATOM 538 C CA . GLU A 1 71 ? 6.601 -7.0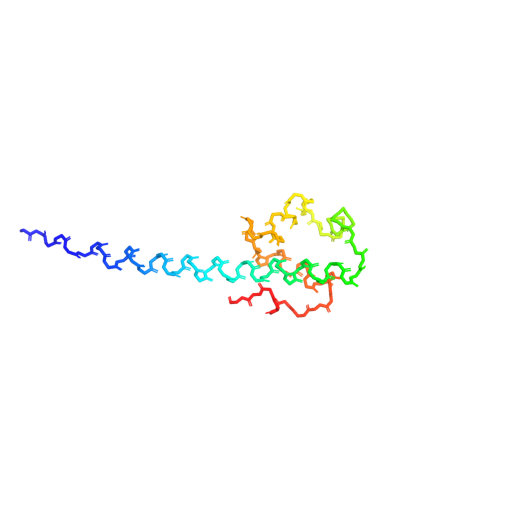93 2.715 1.00 93.56 71 GLU A CA 1
ATOM 539 C C . GLU A 1 71 ? 5.350 -6.209 2.704 1.00 93.56 71 GLU A C 1
ATOM 541 O O . GLU A 1 71 ? 4.268 -6.668 3.074 1.00 93.56 71 GLU A O 1
ATOM 546 N N . ILE A 1 72 ? 5.476 -4.967 2.227 1.00 94.62 72 ILE A N 1
ATOM 547 C CA . ILE A 1 72 ? 4.349 -4.035 2.136 1.00 94.62 72 ILE A CA 1
ATOM 548 C C . ILE A 1 72 ? 3.314 -4.556 1.139 1.00 94.62 72 ILE A C 1
ATOM 550 O O . ILE A 1 72 ? 2.136 -4.598 1.480 1.00 94.62 72 ILE A O 1
ATOM 554 N N . ALA A 1 73 ? 3.736 -5.043 -0.031 1.00 95.44 73 ALA A N 1
ATOM 555 C CA . ALA A 1 73 ? 2.854 -5.648 -1.028 1.00 95.44 73 ALA A CA 1
ATOM 556 C C . ALA A 1 73 ? 2.000 -6.775 -0.429 1.00 95.44 73 ALA A C 1
ATOM 558 O O . ALA A 1 73 ? 0.799 -6.838 -0.679 1.00 95.44 73 ALA A O 1
ATOM 559 N N . ARG A 1 74 ? 2.589 -7.624 0.424 1.00 95.75 74 ARG A N 1
ATOM 560 C CA . ARG A 1 74 ? 1.870 -8.698 1.127 1.00 95.75 74 ARG A CA 1
ATOM 561 C C . ARG A 1 74 ? 0.866 -8.169 2.151 1.00 95.75 74 ARG A C 1
ATOM 563 O O . ARG A 1 74 ? -0.246 -8.682 2.250 1.00 95.75 74 ARG A O 1
ATOM 570 N N . LYS A 1 75 ? 1.242 -7.158 2.938 1.00 95.75 75 LYS A N 1
ATOM 571 C CA . LYS A 1 75 ? 0.320 -6.548 3.911 1.00 95.75 75 LYS A CA 1
ATOM 572 C C . LYS A 1 75 ? -0.859 -5.882 3.191 1.00 95.75 75 LYS A C 1
ATOM 574 O O . LYS A 1 75 ? -2.014 -6.108 3.546 1.00 95.75 75 LYS A O 1
ATOM 579 N N . VAL A 1 76 ? -0.563 -5.129 2.133 1.00 95.88 76 VAL A N 1
ATOM 580 C CA . VAL A 1 76 ? -1.544 -4.446 1.284 1.00 95.88 76 VAL A CA 1
ATOM 581 C C . VAL A 1 76 ? -2.475 -5.449 0.604 1.00 95.88 76 VAL A C 1
ATOM 583 O O . VAL A 1 76 ? -3.688 -5.264 0.669 1.00 95.88 76 VAL A O 1
ATOM 586 N N . SER A 1 77 ? -1.949 -6.533 0.020 1.00 96.56 77 SER A N 1
ATOM 587 C CA . SER A 1 77 ? -2.764 -7.564 -0.638 1.00 96.56 77 SER A CA 1
ATOM 588 C C . SER A 1 77 ? -3.775 -8.198 0.315 1.00 96.56 77 SER A C 1
ATOM 590 O O . SER A 1 77 ? -4.926 -8.398 -0.058 1.00 96.56 77 SER A O 1
ATOM 592 N N . ASN A 1 78 ? -3.372 -8.442 1.565 1.00 95.75 78 ASN A N 1
ATOM 593 C CA . ASN A 1 78 ? -4.250 -9.014 2.585 1.00 95.75 78 ASN A CA 1
ATOM 594 C C . ASN A 1 78 ? -5.344 -8.031 3.025 1.00 95.75 78 ASN A C 1
ATOM 596 O O . ASN A 1 78 ? -6.510 -8.401 3.106 1.00 95.75 78 ASN A O 1
ATOM 600 N N . ILE A 1 79 ? -4.994 -6.769 3.294 1.00 95.56 79 ILE A N 1
ATOM 601 C CA . ILE A 1 79 ? -5.965 -5.762 3.762 1.00 95.56 79 ILE A CA 1
ATOM 602 C C . ILE A 1 79 ? -6.948 -5.384 2.657 1.00 95.56 79 ILE A C 1
ATOM 604 O O . ILE A 1 79 ? -8.127 -5.148 2.926 1.00 95.56 79 ILE A O 1
ATOM 608 N N . LEU A 1 80 ? -6.461 -5.294 1.419 1.00 95.00 80 LEU A N 1
ATOM 609 C CA . LEU A 1 80 ? -7.250 -4.925 0.251 1.00 95.00 80 LEU A CA 1
ATOM 610 C C . LEU A 1 80 ? -7.889 -6.128 -0.446 1.00 95.00 80 LEU A C 1
ATOM 612 O O . LEU A 1 80 ? -8.571 -5.913 -1.443 1.00 95.00 80 LEU A O 1
ATOM 616 N N . ASP A 1 81 ? -7.724 -7.341 0.089 1.00 95.75 81 ASP A N 1
ATOM 617 C CA . ASP A 1 81 ? -8.276 -8.599 -0.431 1.00 95.75 81 ASP A CA 1
ATOM 618 C C . ASP A 1 81 ? -8.129 -8.724 -1.958 1.00 95.75 81 ASP A C 1
ATOM 620 O O . ASP A 1 81 ? -9.091 -8.894 -2.707 1.00 95.75 81 ASP A O 1
ATOM 624 N N . VAL A 1 82 ? -6.897 -8.533 -2.433 1.00 96.12 82 VAL A N 1
ATOM 625 C CA . VAL A 1 82 ? -6.524 -8.653 -3.848 1.00 96.12 82 VAL A CA 1
ATOM 626 C C . VAL A 1 82 ? -5.277 -9.523 -3.993 1.00 96.12 82 VAL A C 1
ATOM 628 O O . VAL A 1 82 ? -4.484 -9.622 -3.057 1.00 96.12 82 VAL A O 1
ATOM 631 N N . PRO A 1 83 ? -5.035 -10.134 -5.164 1.00 96.62 83 PRO A N 1
ATOM 632 C CA . PRO A 1 83 ? -3.812 -10.894 -5.399 1.00 96.62 83 PRO A CA 1
ATOM 633 C C . PRO A 1 83 ? -2.548 -10.034 -5.252 1.00 96.62 83 PRO A C 1
ATOM 635 O O . PRO A 1 83 ? -2.454 -8.953 -5.833 1.00 96.62 83 PRO A O 1
ATOM 638 N N . ILE A 1 84 ? -1.528 -10.553 -4.557 1.00 95.06 84 ILE A N 1
ATOM 639 C CA . ILE A 1 84 ? -0.228 -9.872 -4.391 1.00 95.06 84 ILE A CA 1
ATOM 640 C C . ILE A 1 84 ? 0.465 -9.574 -5.732 1.00 95.06 84 ILE A C 1
ATOM 642 O O . ILE A 1 84 ? 1.194 -8.594 -5.846 1.00 95.06 84 ILE A O 1
ATOM 646 N N . SER A 1 85 ? 0.184 -10.361 -6.776 1.00 93.56 85 SER A N 1
ATOM 647 C CA . SER A 1 85 ? 0.701 -10.157 -8.136 1.00 93.56 85 SER A CA 1
ATOM 648 C C . SER A 1 85 ? 0.252 -8.843 -8.782 1.00 93.56 85 SER A C 1
ATOM 650 O O . SER A 1 85 ? 0.801 -8.461 -9.805 1.00 93.56 85 SER A O 1
ATOM 652 N N . MET A 1 86 ? -0.730 -8.135 -8.213 1.00 92.56 86 MET A N 1
ATOM 653 C CA . MET A 1 86 ? -1.060 -6.772 -8.648 1.00 92.56 86 MET A CA 1
ATOM 654 C C . MET A 1 86 ? 0.029 -5.752 -8.292 1.00 92.56 86 MET A C 1
ATO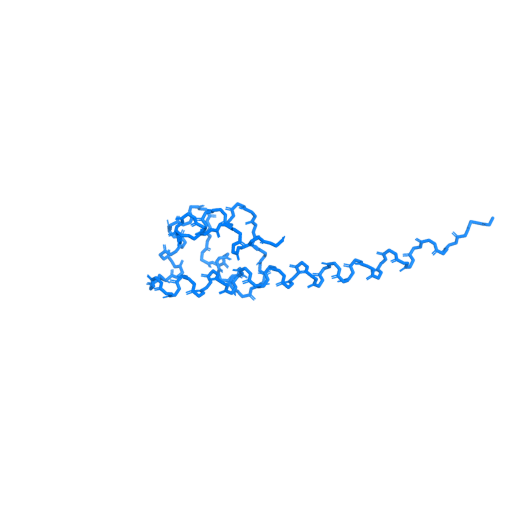M 656 O O . MET A 1 86 ? 0.066 -4.674 -8.877 1.00 92.56 86 MET A O 1
ATOM 660 N N . PHE A 1 87 ? 0.897 -6.086 -7.338 1.00 91.06 87 PHE A N 1
ATOM 661 C CA . PHE A 1 87 ? 1.919 -5.195 -6.795 1.00 91.06 87 PHE A CA 1
ATOM 662 C C . PHE A 1 87 ? 3.348 -5.629 -7.127 1.00 91.06 87 PHE A C 1
ATOM 664 O O . PHE A 1 87 ? 4.282 -4.869 -6.891 1.00 91.06 87 PHE A O 1
ATOM 671 N N . LEU A 1 88 ? 3.525 -6.843 -7.650 1.00 85.31 88 LEU A N 1
ATOM 672 C CA . LEU A 1 88 ? 4.824 -7.424 -7.975 1.00 85.31 88 LEU A CA 1
ATOM 673 C C . LEU A 1 88 ? 4.960 -7.535 -9.497 1.00 85.31 88 LEU A C 1
ATOM 675 O O . LEU A 1 88 ? 4.046 -8.035 -10.155 1.00 85.31 88 LEU A O 1
ATOM 679 N N . LYS A 1 89 ? 6.089 -7.076 -10.040 1.00 67.75 89 LYS A N 1
ATOM 680 C CA . LYS A 1 89 ? 6.495 -7.280 -11.435 1.00 67.75 89 LYS A CA 1
ATOM 681 C C . LYS A 1 89 ? 7.747 -8.137 -11.492 1.00 67.75 89 LYS A C 1
ATOM 683 O O . LYS A 1 89 ? 8.609 -7.945 -10.608 1.00 67.75 89 LYS A O 1
#

InterPro dom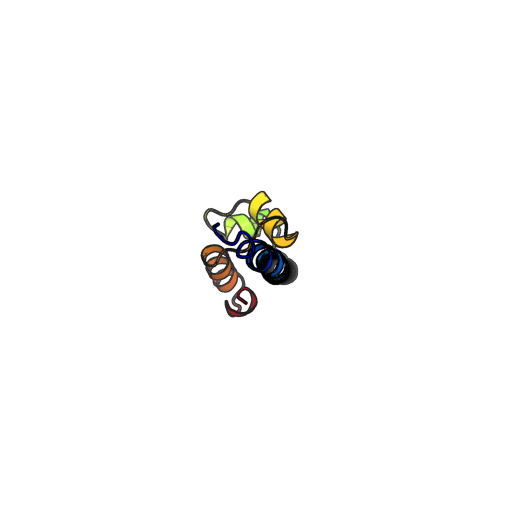ains:
  IPR001387 Cro/C1-type, helix-turn-helix domain [PF01381] (33-85)
  IPR001387 Cro/C1-type, helix-turn-helix domain [PS50943] (32-87)
  IPR001387 Cro/C1-type, helix-turn-helix domain [SM00530] (31-87)
  IPR001387 Cro/C1-type, helix-turn-helix domain [cd00093] (29-85)
  IPR010982 Lambda repressor-like,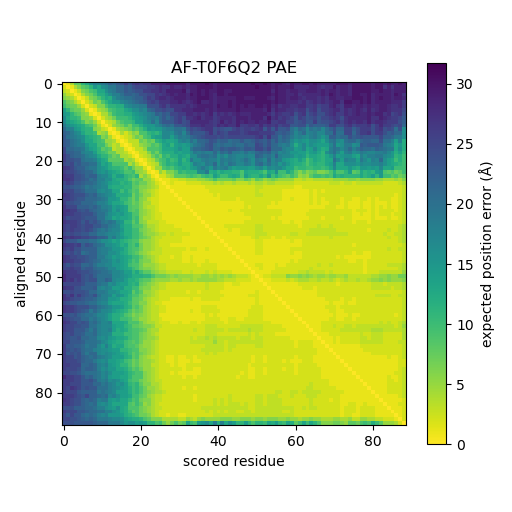 DNA-binding domain superfamily [G3DSA:1.10.260.40] (26-89)
  IPR010982 Lambda repressor-like, DNA-binding domain superfamily [SSF47413] (29-88)

Organism: NCBI:txid1049789

Mean predicted aligned error: 9.65 Å

pLDDT: mean 82.24, std 20.26, range [40.78, 98.12]

Nearest PDB structures (foldseek):
  7n10-assembly1_B  TM=8.679E-01  e=8.643E-02  Streptococcus mutans UA159
  6qer-assembly4_D  TM=8.865E-01  e=1.023E-01  Streptococcus thermophilus LMD-9
  6hu8-assembly1_A  TM=8.845E-01  e=1.023E-01  Streptococcus vestibularis F0396
  5fd4-assembly2_B  TM=8.565E-01  e=1.023E-01  Streptococcus suis 05ZYH33
  6hua-assembly1_A  TM=8.416E-01  e=1.356E-01  Streptococcus vestibularis F0396

Secondary structure (DSSP, 8-state):
-----TTHHHHHHHHHHHHHHHHHHHHHHHHHHHHHHHTT--HHHHHHHSTT--HHHHHHHHTTSS---HHHHHHHHHHTTS-GGGT--